Protein AF-A0A820T5E4-F1 (afdb_monomer_lite)

Sequence (50 aa):
MNTNLKLERLWQYTSYLTHDRNVSCLCWNKQNHNLLAVGYGNFQYNDDKQ

pLDDT: mean 85.37, std 15.75, range [44.97, 98.06]

Foldseek 3Di:
DDPPDDDDDDDDDDDPVLPPWDFPDWDADPPDRVDIDTDTHDPPPPPPPD

Radius of gyration: 17.11 Å; chains: 1; bounding box: 40×33×49 Å

Secondary structure (DSSP, 8-state):
---------------GGGTT-EEEEEEE-SS-TT-EEEEEE---------

Organism: NCBI:txid433720

Structure (mmCIF, N/CA/C/O backbone):
data_AF-A0A820T5E4-F1
#
_entry.id   AF-A0A820T5E4-F1
#
loop_
_atom_site.group_PDB
_atom_site.id
_atom_site.type_symbol
_atom_site.label_atom_id
_atom_site.label_alt_id
_atom_site.label_comp_id
_atom_site.label_asym_id
_atom_site.label_entity_id
_atom_site.label_seq_id
_atom_site.pdbx_PDB_ins_code
_atom_site.Cartn_x
_atom_site.Cartn_y
_atom_site.Cartn_z
_atom_site.occupancy
_atom_site.B_iso_or_equiv
_atom_site.auth_seq_id
_atom_site.auth_comp_id
_atom_site.auth_asym_id
_atom_site.auth_atom_id
_atom_site.pdbx_PDB_model_num
ATOM 1 N N . MET A 1 1 ? -0.007 5.258 34.531 1.00 46.19 1 MET A N 1
ATOM 2 C CA . MET A 1 1 ? -0.370 4.199 33.564 1.00 46.19 1 MET A CA 1
ATOM 3 C C . MET A 1 1 ? 0.757 4.109 32.550 1.00 46.19 1 MET A C 1
ATOM 5 O O . MET A 1 1 ? 1.086 5.129 31.964 1.00 46.19 1 MET A O 1
ATOM 9 N N . ASN A 1 2 ? 1.420 2.959 32.434 1.00 53.06 2 ASN A N 1
ATOM 10 C CA . ASN A 1 2 ? 2.618 2.804 31.605 1.00 53.06 2 ASN A CA 1
ATOM 11 C C . ASN A 1 2 ? 2.186 2.292 30.220 1.00 53.06 2 ASN A C 1
ATOM 13 O O . ASN A 1 2 ? 1.950 1.100 30.046 1.00 53.06 2 ASN A O 1
ATOM 17 N N . THR A 1 3 ? 1.969 3.192 29.261 1.00 65.31 3 THR A N 1
ATOM 18 C CA . THR A 1 3 ? 1.563 2.827 27.894 1.00 65.31 3 THR A CA 1
ATOM 19 C C . THR A 1 3 ? 2.795 2.443 27.087 1.00 65.31 3 THR A C 1
ATOM 21 O O . THR A 1 3 ? 3.369 3.265 26.376 1.00 65.31 3 THR A O 1
ATOM 24 N N . ASN A 1 4 ? 3.232 1.190 27.217 1.00 75.25 4 ASN A N 1
ATOM 25 C CA . ASN A 1 4 ? 4.229 0.630 26.311 1.00 75.25 4 ASN A CA 1
ATOM 26 C C . ASN A 1 4 ? 3.577 0.430 24.931 1.00 75.25 4 ASN A C 1
ATOM 28 O O . ASN A 1 4 ? 2.887 -0.558 24.691 1.00 75.25 4 ASN A O 1
ATOM 32 N N . LEU A 1 5 ? 3.733 1.417 24.049 1.00 83.12 5 LEU A N 1
ATOM 33 C CA . LEU A 1 5 ? 3.236 1.377 22.676 1.00 83.12 5 LEU A CA 1
ATOM 34 C C . LEU A 1 5 ? 4.251 0.633 21.805 1.00 83.12 5 LEU A C 1
ATOM 36 O O . LEU A 1 5 ? 5.154 1.237 21.227 1.00 83.12 5 LEU A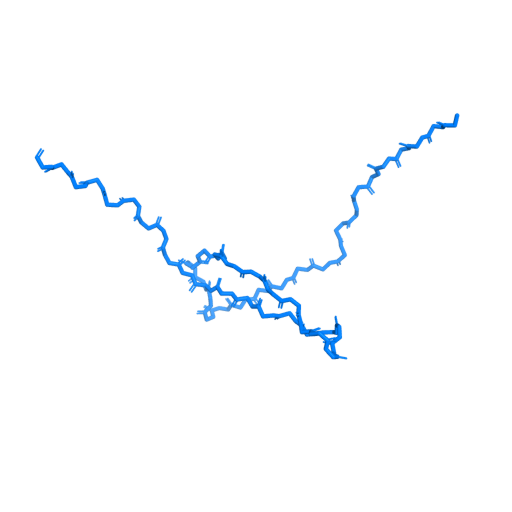 O 1
ATOM 40 N N . LYS A 1 6 ? 4.130 -0.695 21.741 1.00 89.12 6 LYS A N 1
ATOM 41 C CA . LYS A 1 6 ? 4.946 -1.524 20.851 1.00 89.12 6 LYS A CA 1
ATOM 42 C C . LYS A 1 6 ? 4.215 -1.740 19.528 1.00 89.12 6 LYS A C 1
ATOM 44 O O . LYS A 1 6 ? 3.096 -2.240 19.511 1.00 89.12 6 LYS A O 1
ATOM 49 N N . LEU A 1 7 ? 4.866 -1.390 18.422 1.00 92.44 7 LEU A N 1
ATOM 50 C CA . LEU A 1 7 ? 4.406 -1.763 17.087 1.00 92.44 7 LEU A CA 1
ATOM 51 C C . LEU A 1 7 ? 4.725 -3.239 16.831 1.00 92.44 7 LEU A C 1
ATOM 53 O O . LEU A 1 7 ? 5.867 -3.674 16.995 1.00 92.44 7 LEU A O 1
ATOM 57 N N . GLU A 1 8 ? 3.718 -3.993 16.406 1.00 94.44 8 GLU A N 1
ATOM 58 C CA . GLU A 1 8 ? 3.860 -5.370 15.943 1.00 94.44 8 GLU A CA 1
ATOM 59 C C . GLU A 1 8 ? 3.670 -5.423 14.424 1.00 94.44 8 GLU A C 1
ATOM 61 O O . GLU A 1 8 ? 2.717 -4.868 13.875 1.00 94.44 8 GLU A O 1
ATOM 66 N N . ARG A 1 9 ? 4.596 -6.084 13.723 1.00 93.06 9 ARG A N 1
ATOM 67 C CA . ARG A 1 9 ? 4.490 -6.297 12.277 1.00 93.06 9 ARG A CA 1
ATOM 68 C C . ARG A 1 9 ? 3.570 -7.486 12.015 1.00 93.06 9 ARG A C 1
ATOM 70 O O . ARG A 1 9 ? 3.973 -8.621 12.243 1.00 93.06 9 ARG A O 1
ATOM 77 N N . LEU A 1 10 ? 2.386 -7.219 11.470 1.00 94.62 10 LEU A N 1
ATOM 78 C CA . LEU A 1 10 ? 1.405 -8.257 11.136 1.00 94.62 10 LEU A CA 1
ATOM 79 C C . LEU A 1 10 ? 1.694 -8.915 9.779 1.00 94.62 10 LEU A C 1
ATOM 81 O O . LEU A 1 10 ? 1.854 -10.129 9.695 1.00 94.62 10 LEU A O 1
ATOM 85 N N . TRP A 1 11 ? 1.813 -8.113 8.716 1.00 94.44 11 TRP A N 1
ATOM 86 C CA . TRP A 1 11 ? 1.947 -8.614 7.344 1.00 94.44 11 TRP A CA 1
ATOM 87 C C . TRP A 1 11 ? 3.046 -7.915 6.555 1.00 94.44 11 TRP A C 1
ATOM 89 O O . TRP A 1 11 ? 3.453 -6.795 6.860 1.00 94.44 11 TRP A O 1
ATOM 99 N N . GLN A 1 12 ? 3.495 -8.603 5.508 1.00 94.00 12 GLN A N 1
ATOM 100 C CA . GLN A 1 12 ? 4.379 -8.083 4.477 1.00 94.00 12 GLN A CA 1
ATOM 101 C C . GLN A 1 12 ? 3.868 -8.568 3.118 1.00 94.00 12 GLN A C 1
ATOM 103 O O . GLN A 1 12 ? 3.667 -9.764 2.925 1.00 94.00 12 GLN A O 1
ATOM 108 N N . TYR A 1 13 ? 3.680 -7.638 2.183 1.00 94.00 13 TYR A N 1
ATOM 109 C CA . TYR A 1 13 ? 3.226 -7.922 0.823 1.00 94.00 13 TYR A CA 1
ATOM 110 C C . TYR A 1 13 ? 4.356 -7.603 -0.156 1.00 94.00 13 TYR A C 1
ATOM 112 O O . TYR A 1 13 ? 4.925 -6.515 -0.109 1.00 94.00 13 TYR A O 1
ATOM 120 N N . THR A 1 14 ? 4.705 -8.558 -1.021 1.00 94.00 14 THR A N 1
ATOM 121 C CA . THR A 1 14 ? 5.778 -8.416 -2.020 1.00 94.00 14 THR A CA 1
ATOM 122 C C . THR A 1 14 ? 5.385 -9.103 -3.325 1.00 94.00 14 THR A C 1
ATOM 124 O O . THR A 1 14 ? 4.577 -10.030 -3.317 1.00 94.00 14 THR A O 1
ATOM 127 N N . SER A 1 15 ? 5.942 -8.642 -4.446 1.00 92.94 15 SER A N 1
ATOM 128 C CA . SER A 1 15 ? 5.736 -9.228 -5.772 1.00 92.94 15 SER A CA 1
ATOM 129 C C . SER A 1 15 ? 6.986 -9.049 -6.631 1.00 92.94 15 SER A C 1
ATOM 131 O O . SER A 1 15 ? 7.632 -8.003 -6.579 1.00 92.94 15 SER A O 1
ATOM 133 N N . TYR A 1 16 ? 7.310 -10.048 -7.455 1.00 95.38 16 TYR A N 1
ATOM 134 C CA . TYR A 1 16 ? 8.431 -9.971 -8.400 1.00 95.38 16 TYR A CA 1
ATOM 135 C C . TYR A 1 16 ? 8.200 -8.904 -9.483 1.00 95.38 16 TYR A C 1
ATOM 137 O O . TYR A 1 16 ? 9.149 -8.298 -9.966 1.00 95.38 16 TYR A O 1
ATOM 145 N N . LEU A 1 17 ? 6.937 -8.620 -9.822 1.00 92.38 17 LEU A N 1
ATOM 146 C CA . LEU A 1 17 ? 6.570 -7.590 -10.804 1.00 92.38 17 LEU A CA 1
ATOM 147 C C . LEU A 1 17 ? 6.893 -6.170 -10.323 1.00 92.38 17 LEU A C 1
ATOM 149 O O . LEU A 1 17 ? 6.998 -5.244 -11.127 1.00 92.38 17 LEU A O 1
ATOM 153 N N . THR A 1 18 ? 7.026 -5.994 -9.010 1.00 92.25 18 THR A N 1
ATOM 154 C CA . THR A 1 18 ? 7.317 -4.713 -8.361 1.00 92.25 18 THR A CA 1
ATOM 155 C C . THR A 1 18 ? 8.735 -4.677 -7.793 1.00 92.25 18 THR A C 1
ATOM 157 O O . THR A 1 18 ? 9.044 -3.802 -6.988 1.00 92.25 18 THR A O 1
ATOM 160 N N . HIS A 1 19 ? 9.585 -5.638 -8.175 1.00 89.00 19 HIS A N 1
ATOM 161 C CA . HIS A 1 19 ? 11.001 -5.631 -7.825 1.00 89.00 19 HIS A CA 1
ATOM 162 C C . HIS A 1 19 ? 11.669 -4.358 -8.371 1.00 89.00 19 HIS A C 1
ATOM 164 O O . HIS A 1 19 ? 11.303 -3.879 -9.445 1.00 89.00 19 HIS A O 1
ATOM 170 N N . ASP A 1 20 ? 12.579 -3.778 -7.586 1.00 89.44 20 ASP A N 1
ATOM 171 C CA . ASP A 1 20 ? 13.296 -2.525 -7.875 1.00 89.44 20 ASP A CA 1
ATOM 172 C C . ASP A 1 20 ? 12.429 -1.275 -8.114 1.00 89.44 20 ASP A C 1
ATOM 174 O O . ASP A 1 20 ? 12.893 -0.278 -8.671 1.00 89.44 20 ASP A O 1
ATOM 178 N N . ARG A 1 21 ? 11.166 -1.280 -7.670 1.00 90.12 21 ARG A N 1
ATOM 179 C CA . ARG A 1 21 ? 10.307 -0.086 -7.680 1.00 90.12 21 ARG A CA 1
ATOM 180 C C . ARG A 1 21 ? 10.002 0.375 -6.261 1.00 90.12 21 ARG A C 1
ATOM 182 O O . ARG A 1 21 ? 9.587 -0.420 -5.419 1.00 90.12 21 ARG A O 1
ATOM 189 N N . ASN A 1 22 ? 10.123 1.677 -6.016 1.00 92.56 22 ASN A N 1
ATOM 190 C CA . ASN A 1 22 ? 9.766 2.262 -4.728 1.00 92.56 22 ASN A CA 1
ATOM 191 C C . ASN A 1 22 ? 8.247 2.383 -4.600 1.00 92.56 22 ASN A C 1
ATOM 193 O O . ASN A 1 22 ? 7.560 2.772 -5.547 1.00 92.56 22 ASN A O 1
ATOM 197 N N . VAL A 1 23 ? 7.724 2.096 -3.407 1.00 94.06 23 VAL A N 1
ATOM 198 C CA . VAL A 1 23 ? 6.348 2.464 -3.058 1.00 94.06 23 VAL A CA 1
ATOM 199 C C . VAL A 1 23 ? 6.299 3.980 -2.899 1.00 94.06 23 VAL A C 1
ATOM 201 O O . VAL A 1 23 ? 6.956 4.533 -2.020 1.00 94.06 23 VAL A O 1
ATOM 204 N N . SER A 1 24 ? 5.535 4.649 -3.756 1.00 94.25 24 SER A N 1
ATOM 205 C CA . SER A 1 24 ? 5.410 6.107 -3.780 1.00 94.25 24 SER A CA 1
ATOM 206 C C . SER A 1 24 ? 4.117 6.613 -3.155 1.00 94.25 24 SER A C 1
ATOM 208 O O . SER A 1 24 ? 4.080 7.729 -2.641 1.00 94.25 24 SER A O 1
ATOM 210 N N . CYS A 1 25 ? 3.054 5.807 -3.174 1.00 94.75 25 CYS A N 1
ATOM 211 C CA . CYS A 1 25 ? 1.779 6.157 -2.561 1.00 94.75 25 CYS A CA 1
ATOM 212 C C . CYS A 1 25 ? 0.979 4.922 -2.125 1.00 94.75 25 CYS A C 1
ATOM 214 O O . CYS A 1 25 ? 1.168 3.814 -2.630 1.00 94.75 25 CYS A O 1
ATOM 216 N N . LEU A 1 26 ? 0.071 5.138 -1.171 1.00 96.94 26 LEU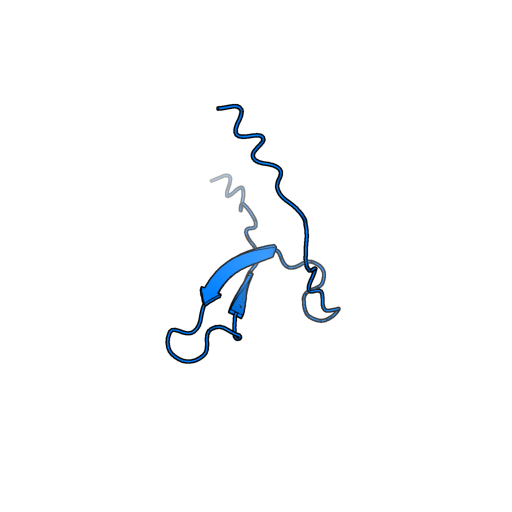 A N 1
ATOM 217 C CA . LEU A 1 26 ? -0.824 4.130 -0.603 1.00 96.94 26 LEU A CA 1
ATOM 218 C C . LEU A 1 26 ? -2.226 4.726 -0.439 1.00 96.94 26 LEU A C 1
ATOM 220 O O . LEU A 1 26 ? -2.360 5.859 0.026 1.00 96.94 26 LEU A O 1
ATOM 224 N N . CYS A 1 27 ? -3.273 3.978 -0.791 1.00 97.75 27 CYS A N 1
ATOM 225 C CA . CYS A 1 27 ? -4.658 4.410 -0.591 1.00 97.75 27 CYS A CA 1
ATOM 226 C C . CYS A 1 27 ? -5.572 3.235 -0.231 1.00 97.75 27 CYS A C 1
ATOM 228 O O . CYS A 1 27 ? -5.646 2.247 -0.962 1.00 97.75 27 CYS A O 1
ATOM 230 N N . TRP A 1 28 ? -6.299 3.360 0.878 1.00 98.00 28 TRP A N 1
ATOM 231 C CA . TRP A 1 28 ? -7.351 2.418 1.250 1.00 98.00 28 TRP A CA 1
ATOM 232 C C . TRP A 1 28 ? -8.633 2.707 0.478 1.00 98.00 28 TRP A C 1
ATOM 234 O O . TRP A 1 28 ? -9.055 3.860 0.344 1.00 98.00 28 TRP A O 1
ATOM 244 N N . ASN A 1 29 ? -9.289 1.654 0.002 1.00 98.06 29 ASN A N 1
ATOM 245 C CA . ASN A 1 29 ? -10.618 1.788 -0.577 1.00 98.06 29 ASN A CA 1
ATOM 246 C C . ASN A 1 29 ? -11.642 2.174 0.515 1.00 98.06 29 ASN A C 1
ATOM 248 O O . ASN A 1 29 ? -11.658 1.582 1.589 1.00 98.06 29 ASN A O 1
ATOM 252 N N . LYS A 1 30 ? -12.515 3.154 0.232 1.00 97.50 30 LYS A N 1
ATOM 253 C CA . LYS A 1 30 ? -13.487 3.705 1.204 1.00 97.50 30 LYS A CA 1
ATOM 254 C C . LYS A 1 30 ? -14.692 2.803 1.496 1.00 97.50 30 LYS A C 1
ATOM 256 O O . LYS A 1 30 ? -15.393 3.040 2.469 1.00 97.50 30 LYS A O 1
ATOM 261 N N . GLN A 1 31 ? -14.978 1.835 0.628 1.00 97.94 31 GLN A N 1
ATOM 262 C CA . GLN A 1 31 ? -16.129 0.938 0.753 1.00 97.94 31 GLN A CA 1
ATOM 263 C C . GLN A 1 31 ? -15.707 -0.455 1.231 1.00 97.94 31 GLN A C 1
ATOM 265 O O . GLN A 1 31 ? -16.392 -1.058 2.051 1.00 97.94 31 GLN A O 1
ATOM 270 N N . ASN A 1 32 ? -14.577 -0.964 0.737 1.00 97.44 32 ASN A N 1
ATOM 271 C CA . ASN A 1 32 ? -14.012 -2.247 1.140 1.00 97.44 32 ASN A CA 1
ATOM 272 C C . ASN A 1 32 ? -12.639 -2.048 1.797 1.00 97.44 32 ASN A C 1
ATOM 274 O O . ASN A 1 32 ? -11.621 -1.952 1.114 1.00 97.44 32 ASN A O 1
ATOM 278 N N . HIS A 1 33 ? -12.611 -2.045 3.130 1.00 95.25 33 HIS A N 1
ATOM 279 C CA . HIS A 1 33 ? -11.402 -1.794 3.926 1.00 95.25 33 HIS A CA 1
ATOM 280 C C . HIS A 1 33 ? -10.344 -2.904 3.854 1.00 95.25 33 HIS A C 1
ATOM 282 O O . HIS A 1 33 ? -9.251 -2.735 4.385 1.00 95.25 33 HIS A O 1
ATOM 288 N N . ASN A 1 34 ? -10.630 -4.017 3.177 1.00 96.38 34 ASN A N 1
ATOM 289 C CA . ASN A 1 34 ? -9.646 -5.073 2.947 1.00 96.38 34 ASN A CA 1
ATOM 290 C C . ASN A 1 34 ? -8.781 -4.814 1.700 1.00 96.38 34 ASN A C 1
ATOM 292 O O . ASN A 1 34 ? -7.898 -5.612 1.396 1.00 96.38 34 ASN A O 1
ATOM 296 N N . LEU A 1 35 ? -9.037 -3.729 0.958 1.00 97.12 35 LEU A N 1
ATOM 297 C CA . LEU A 1 35 ? -8.311 -3.390 -0.265 1.00 97.12 35 LEU A CA 1
ATOM 298 C C . LEU A 1 35 ? -7.411 -2.168 -0.072 1.00 97.12 35 LEU A C 1
ATOM 300 O O . LEU A 1 35 ? -7.879 -1.073 0.253 1.00 97.12 35 LEU A O 1
ATOM 304 N N . LEU A 1 36 ? -6.128 -2.360 -0.375 1.00 97.06 36 LEU A N 1
ATOM 305 C CA . LEU A 1 36 ? -5.095 -1.332 -0.391 1.00 97.06 36 LEU A CA 1
ATOM 306 C C . LEU A 1 36 ? -4.5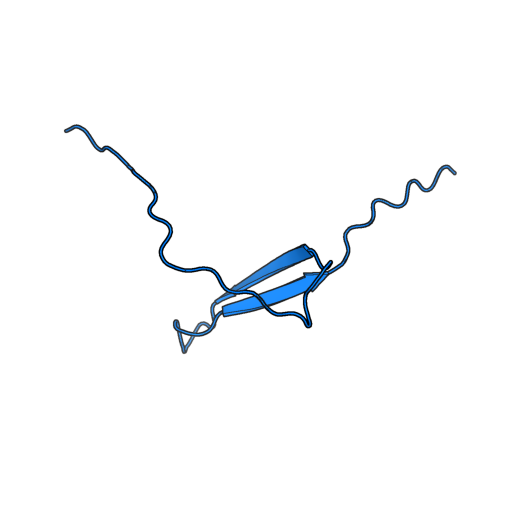32 -1.191 -1.808 1.00 97.06 36 LEU A C 1
ATOM 308 O O . LEU A 1 36 ? -4.007 -2.152 -2.370 1.00 97.06 36 LEU A O 1
ATOM 312 N N . ALA A 1 37 ? -4.614 0.009 -2.375 1.00 97.06 37 ALA A N 1
ATOM 313 C CA . ALA A 1 37 ? -3.918 0.357 -3.606 1.00 97.06 37 ALA A CA 1
ATOM 314 C C . ALA A 1 37 ? -2.497 0.832 -3.277 1.00 97.06 37 ALA A C 1
ATOM 316 O O . ALA A 1 37 ? -2.315 1.688 -2.407 1.00 97.06 37 ALA A O 1
ATOM 317 N N . VAL A 1 38 ? -1.507 0.294 -3.992 1.00 96.69 38 VAL A N 1
ATOM 318 C CA . VAL A 1 38 ? -0.086 0.637 -3.846 1.00 96.69 38 VAL A CA 1
ATOM 319 C C . VAL A 1 38 ? 0.425 1.190 -5.170 1.00 96.69 38 VAL A C 1
ATOM 321 O O . VAL A 1 38 ? 0.402 0.492 -6.184 1.00 96.69 38 VAL A O 1
ATOM 324 N N . GLY A 1 39 ? 0.867 2.445 -5.173 1.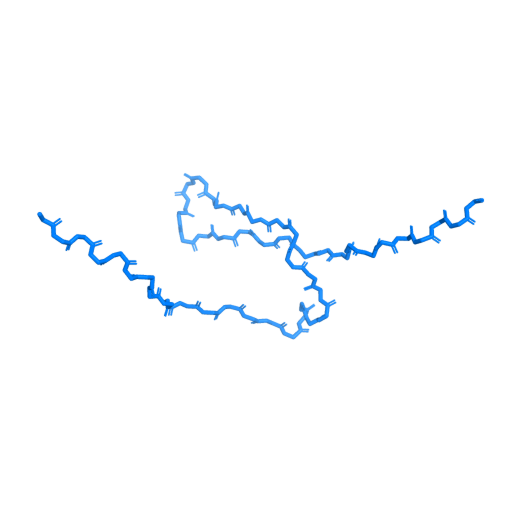00 94.94 39 GLY A N 1
ATOM 325 C CA . GLY A 1 39 ? 1.536 3.040 -6.325 1.00 94.94 39 GLY A CA 1
ATOM 326 C C . GLY A 1 39 ? 3.031 2.773 -6.264 1.00 94.94 39 GLY A C 1
ATOM 327 O O . GLY A 1 39 ? 3.682 3.093 -5.269 1.00 94.94 39 GLY A O 1
ATOM 328 N N . TYR A 1 40 ? 3.566 2.193 -7.335 1.00 94.38 40 TYR A N 1
ATOM 329 C 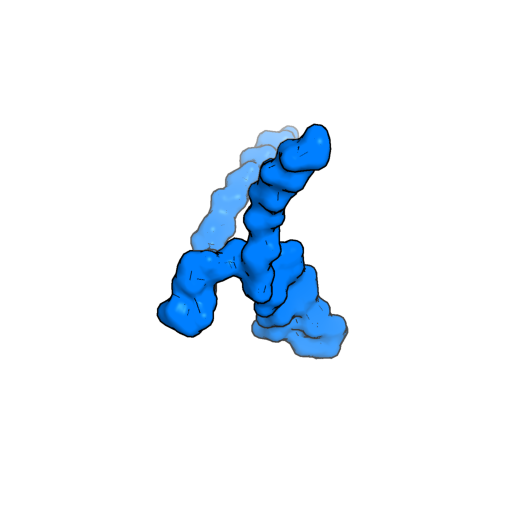CA . TYR A 1 40 ? 4.995 1.959 -7.511 1.00 94.38 40 TYR A CA 1
ATOM 330 C C . TYR A 1 40 ? 5.553 2.950 -8.529 1.00 94.38 40 TYR A C 1
ATOM 332 O O . TYR A 1 40 ? 5.044 3.046 -9.647 1.00 94.38 40 TYR A O 1
ATOM 340 N N . GLY A 1 41 ? 6.608 3.668 -8.165 1.00 86.75 41 GLY A N 1
ATOM 341 C CA . GLY A 1 41 ? 7.224 4.689 -9.008 1.00 86.75 41 GLY A CA 1
ATOM 342 C C . GLY A 1 41 ? 8.724 4.788 -8.771 1.00 86.75 41 GLY A C 1
ATOM 343 O O . GLY A 1 41 ? 9.249 4.244 -7.801 1.00 86.75 41 GLY A O 1
ATOM 344 N N . ASN A 1 42 ? 9.418 5.474 -9.676 1.00 79.12 42 ASN A N 1
ATOM 345 C CA . ASN A 1 42 ? 10.831 5.775 -9.510 1.00 79.12 42 ASN A CA 1
ATOM 346 C C . ASN A 1 42 ? 10.978 7.237 -9.079 1.00 79.12 42 ASN A C 1
ATOM 348 O O . ASN A 1 42 ? 10.491 8.128 -9.770 1.00 79.12 42 ASN A O 1
ATOM 352 N N . PHE A 1 43 ? 11.634 7.475 -7.946 1.00 68.75 43 PHE A N 1
ATOM 353 C CA . PHE A 1 43 ? 12.089 8.807 -7.552 1.00 68.75 43 PHE A CA 1
ATOM 354 C C . PHE A 1 43 ? 13.591 8.850 -7.795 1.00 68.75 43 PHE A C 1
ATOM 356 O O . PHE A 1 43 ? 14.388 8.806 -6.862 1.00 68.75 43 PHE A O 1
ATOM 363 N N . GLN A 1 44 ? 13.985 8.851 -9.066 1.00 63.66 44 GLN A N 1
ATOM 364 C CA . GLN A 1 44 ? 15.347 9.236 -9.394 1.00 63.66 44 GLN A CA 1
ATOM 365 C C . GLN A 1 44 ? 15.445 10.740 -9.169 1.00 63.66 44 GLN A C 1
ATOM 367 O O . GLN A 1 44 ? 14.727 11.523 -9.788 1.00 63.66 44 GLN A O 1
ATOM 372 N N . TYR A 1 45 ? 16.301 11.131 -8.229 1.00 60.91 45 TYR A N 1
ATOM 373 C CA . TYR A 1 45 ? 16.821 12.484 -8.201 1.00 60.91 45 TYR A CA 1
ATOM 374 C C . TYR A 1 45 ? 17.647 12.643 -9.478 1.00 60.91 45 TYR A C 1
ATOM 376 O O . TYR A 1 45 ? 18.733 12.073 -9.589 1.00 60.91 45 TYR A O 1
ATOM 384 N N . ASN A 1 46 ? 17.094 13.329 -10.475 1.00 64.06 46 ASN A N 1
ATOM 385 C CA . ASN A 1 46 ? 17.902 13.807 -11.581 1.00 64.06 46 ASN A CA 1
ATOM 386 C C . ASN A 1 46 ? 18.751 14.936 -11.000 1.00 64.06 46 ASN A C 1
ATOM 388 O O . ASN A 1 46 ? 18.240 16.019 -10.718 1.00 64.06 46 ASN A O 1
ATOM 392 N N . ASP A 1 47 ? 20.030 14.653 -10.763 1.00 56.84 47 ASP A N 1
ATOM 393 C CA . ASP A 1 47 ? 21.069 15.671 -10.631 1.00 56.84 47 ASP A CA 1
ATOM 394 C C . ASP A 1 47 ? 21.179 16.380 -11.994 1.00 56.84 47 ASP A C 1
ATOM 396 O O . ASP A 1 47 ? 22.119 16.169 -12.763 1.00 56.84 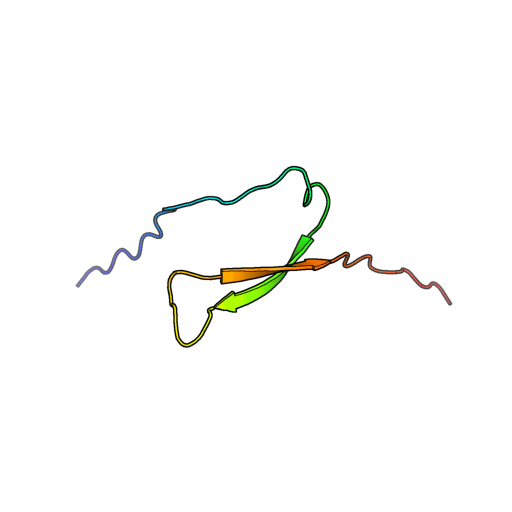47 ASP A O 1
ATOM 400 N N . ASP A 1 48 ? 20.173 17.185 -12.341 1.00 58.41 48 ASP A N 1
ATOM 401 C CA . ASP A 1 48 ? 20.252 18.121 -13.452 1.00 58.41 48 ASP A CA 1
ATOM 402 C C . ASP A 1 48 ? 21.228 19.217 -13.013 1.00 58.41 48 ASP A C 1
ATOM 404 O O . ASP A 1 48 ? 20.852 20.283 -12.523 1.00 58.41 48 ASP A O 1
ATOM 408 N N . LYS A 1 49 ? 22.526 18.917 -13.133 1.00 52.09 49 LYS A N 1
ATOM 409 C CA . LYS A 1 49 ? 23.581 19.926 -13.161 1.00 52.09 49 LYS A CA 1
ATOM 410 C C . LYS A 1 49 ? 23.374 20.747 -14.427 1.00 52.09 49 LYS A C 1
ATOM 412 O O . LYS A 1 49 ? 23.869 20.377 -15.492 1.00 52.09 49 LYS A O 1
ATOM 417 N N . GLN A 1 50 ? 22.595 21.813 -14.294 1.00 44.97 50 GLN A N 1
ATOM 418 C CA . GLN A 1 50 ? 22.551 22.903 -15.256 1.00 44.97 50 GLN A CA 1
ATOM 419 C C . GLN A 1 50 ? 23.737 23.846 -15.039 1.00 44.97 50 GLN A C 1
ATOM 421 O O . GLN A 1 50 ? 24.107 24.073 -13.863 1.00 44.97 50 GLN A O 1
#